Protein AF-A0A439PNG5-F1 (afdb_monomer_lite)

pLDDT: mean 87.15, std 10.84, range [48.34, 97.81]

Radius of gyration: 18.36 Å; chains: 1; bounding box: 40×31×57 Å

Secondary structure (DSSP, 8-state):
-PPPPP---EEBPTT---GGGSB-HHHHHHHHHT-SEEEEESSSSSSEEEEEE----B--HHHHHHHTT-SS-----B---EEEEEEEETTEEEEEEEGGGGGGB-GGGBPTT----------

Sequence (123 aa):
MPKTKTFALYLVKNDVKSFDDLFTETANDRLKRGDAIVKDSTDLGKTARAFIFDNIPQSPKWLADLNDVFTGLPNIKNKSSSAIVAFEHGSRIFLIPFAHGWQYIDNTKIEMDFGLRVVIAER

Foldseek 3Di:
DPDDDDWDKFWFDLPDDDPLPFWDPVLNVCVVVVQWDWDKDCPPANIKIKTKRFDDFDQDPVVVVVVVPDPDDDRDTDGDIKMKMWHDHDSIIMIIIDDPRVNTTDCVRTDPPDDDPDDPPDD

Structure (mmCIF, N/CA/C/O backbone):
data_AF-A0A439PNG5-F1
#
_entry.id   AF-A0A439PNG5-F1
#
loop_
_atom_site.group_PDB
_atom_site.id
_atom_site.type_symbol
_atom_site.label_atom_id
_atom_site.label_alt_id
_atom_site.label_comp_id
_atom_site.label_asym_id
_atom_site.label_entity_id
_atom_site.label_seq_id
_atom_site.pdbx_PDB_ins_code
_atom_site.Cartn_x
_atom_site.Cartn_y
_atom_site.Cartn_z
_atom_site.occupancy
_atom_site.B_iso_or_equiv
_atom_site.auth_seq_id
_atom_site.auth_comp_id
_atom_site.auth_asym_id
_atom_site.auth_atom_id
_atom_site.pdbx_PDB_model_num
ATOM 1 N N . MET A 1 1 ? 19.242 -18.507 11.358 1.00 48.34 1 MET A N 1
ATOM 2 C CA . MET A 1 1 ? 18.478 -17.478 12.098 1.00 48.34 1 MET A CA 1
ATOM 3 C C . MET A 1 1 ? 17.306 -17.036 11.235 1.00 48.34 1 MET A C 1
ATOM 5 O O . MET A 1 1 ? 17.536 -16.801 10.050 1.00 48.34 1 MET A O 1
ATOM 9 N N . PRO A 1 2 ? 16.071 -16.964 11.761 1.00 57.12 2 PRO A N 1
ATOM 10 C CA . PRO A 1 2 ? 14.970 -16.355 11.023 1.00 57.12 2 PRO A CA 1
ATOM 11 C C . PRO A 1 2 ? 15.353 -14.907 10.700 1.00 57.12 2 PRO A C 1
ATOM 13 O O . PRO A 1 2 ? 15.812 -14.183 11.580 1.00 57.12 2 PRO A O 1
ATOM 16 N N . LYS A 1 3 ? 15.221 -14.489 9.439 1.00 69.69 3 LYS A N 1
ATOM 17 C CA . LYS A 1 3 ? 15.423 -13.083 9.073 1.00 69.69 3 LYS A CA 1
ATOM 18 C C . LYS A 1 3 ? 14.330 -12.253 9.741 1.00 69.69 3 LYS A C 1
ATOM 20 O O . LYS A 1 3 ? 13.155 -12.431 9.418 1.00 69.69 3 LYS A O 1
ATOM 25 N N . THR A 1 4 ? 14.717 -11.347 10.634 1.00 78.44 4 THR A N 1
ATOM 26 C CA . THR A 1 4 ? 13.823 -10.315 11.164 1.00 78.44 4 THR A CA 1
ATOM 27 C C . THR A 1 4 ? 13.274 -9.503 9.993 1.00 78.44 4 THR A C 1
ATOM 29 O O . THR A 1 4 ? 14.041 -9.012 9.163 1.00 78.44 4 THR A O 1
ATOM 32 N N . LYS A 1 5 ? 11.947 -9.412 9.886 1.00 76.25 5 LYS A N 1
ATOM 33 C CA . LYS A 1 5 ? 11.275 -8.581 8.884 1.00 76.25 5 LYS A CA 1
ATOM 34 C C . LYS A 1 5 ? 10.826 -7.291 9.554 1.00 76.25 5 LYS A C 1
ATOM 36 O O . LYS A 1 5 ? 10.117 -7.342 10.555 1.00 76.25 5 LYS A O 1
ATOM 41 N N . THR A 1 6 ? 11.226 -6.163 8.985 1.00 81.50 6 THR A N 1
ATOM 42 C CA . THR A 1 6 ? 10.766 -4.839 9.408 1.00 81.50 6 THR A CA 1
ATOM 43 C C . THR A 1 6 ? 9.652 -4.391 8.475 1.00 81.50 6 THR A C 1
ATOM 45 O O . THR A 1 6 ? 9.792 -4.496 7.256 1.00 81.50 6 THR A O 1
ATOM 48 N N . PHE A 1 7 ? 8.562 -3.886 9.043 1.00 85.50 7 PHE A N 1
ATOM 49 C CA . PHE A 1 7 ? 7.435 -3.335 8.297 1.00 85.50 7 PHE A CA 1
ATOM 50 C C . PHE A 1 7 ? 7.229 -1.877 8.685 1.00 85.50 7 PHE A C 1
ATOM 52 O O . PHE A 1 7 ? 7.396 -1.514 9.849 1.00 85.50 7 PHE A O 1
ATOM 59 N N . ALA A 1 8 ? 6.848 -1.059 7.708 1.00 90.38 8 ALA A N 1
ATOM 60 C CA . ALA A 1 8 ? 6.296 0.258 7.971 1.00 90.38 8 ALA A CA 1
ATOM 61 C C . AL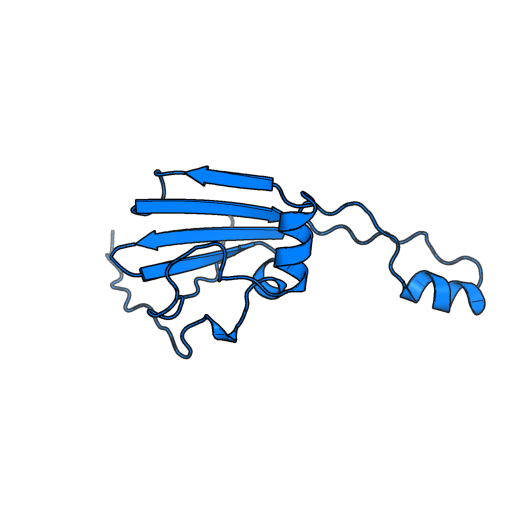A A 1 8 ? 4.783 0.120 8.168 1.00 90.38 8 ALA A C 1
ATOM 63 O O . ALA A 1 8 ? 4.130 -0.607 7.417 1.00 90.38 8 ALA A O 1
ATOM 64 N N . LEU A 1 9 ? 4.242 0.809 9.170 1.00 92.94 9 LEU A N 1
ATOM 65 C CA . LEU A 1 9 ? 2.809 0.887 9.417 1.00 92.94 9 LEU A CA 1
ATOM 66 C C . LEU A 1 9 ? 2.401 2.357 9.422 1.00 92.94 9 LEU A C 1
ATOM 68 O O . LEU A 1 9 ? 2.914 3.136 10.222 1.00 92.94 9 LEU A O 1
ATOM 72 N N . TYR A 1 10 ? 1.466 2.713 8.552 1.00 95.19 10 TYR A N 1
ATOM 73 C CA . TYR A 1 10 ? 0.906 4.056 8.474 1.00 95.19 10 TYR A CA 1
ATOM 74 C C . TYR A 1 10 ? -0.517 4.052 9.010 1.00 95.19 10 TYR A C 1
ATOM 76 O O . TYR A 1 10 ? -1.269 3.101 8.784 1.00 95.19 10 TYR A O 1
ATOM 84 N N . LEU A 1 11 ? -0.887 5.136 9.685 1.00 96.38 11 LEU A N 1
ATOM 85 C CA . LEU A 1 11 ? -2.256 5.408 10.093 1.00 96.38 11 LEU A CA 1
ATOM 86 C C . LEU A 1 11 ? -2.882 6.393 9.107 1.00 96.38 11 LEU A C 1
ATOM 88 O O . LEU A 1 11 ? -2.321 7.453 8.842 1.00 96.38 11 LEU A O 1
ATOM 92 N N . VAL A 1 12 ? -4.052 6.051 8.584 1.00 97.38 12 VAL A N 1
ATOM 93 C CA . VAL A 1 12 ? -4.821 6.927 7.697 1.00 97.38 12 VAL A CA 1
ATOM 94 C C . VAL A 1 12 ? -5.646 7.907 8.536 1.00 97.38 12 VAL A C 1
ATOM 96 O O . VAL A 1 12 ? -6.136 7.559 9.622 1.00 97.38 12 VAL A O 1
ATOM 99 N N . LYS A 1 13 ? -5.801 9.137 8.038 1.00 96.25 13 LYS A N 1
ATOM 100 C CA . LYS A 1 13 ? -6.644 10.173 8.635 1.00 96.25 13 LYS A CA 1
ATOM 101 C C . LYS A 1 13 ? -8.082 9.701 8.786 1.00 96.25 13 LYS A C 1
ATOM 103 O O . LYS A 1 13 ? -8.606 8.932 7.985 1.00 96.25 13 LYS A O 1
ATOM 108 N N . ASN A 1 14 ? -8.723 10.159 9.855 1.00 94.75 14 ASN A N 1
ATOM 109 C CA . ASN A 1 14 ? -10.042 9.669 10.252 1.00 94.75 14 ASN A CA 1
ATOM 110 C C . ASN A 1 14 ? -11.183 10.076 9.294 1.00 94.75 14 ASN A C 1
ATOM 112 O O . ASN A 1 14 ? -12.276 9.514 9.363 1.00 94.75 14 ASN A O 1
ATOM 116 N N . ASP A 1 15 ? -10.969 11.072 8.438 1.00 94.50 15 ASP A N 1
ATOM 117 C CA . ASP A 1 15 ? -11.922 11.533 7.424 1.00 94.50 15 ASP A CA 1
ATOM 118 C C . ASP A 1 15 ? -11.974 10.622 6.189 1.00 94.50 15 ASP A C 1
ATOM 120 O O . ASP A 1 15 ? -12.989 10.600 5.496 1.00 94.50 15 ASP A O 1
ATOM 124 N N . VAL A 1 16 ? -10.945 9.805 5.956 1.00 95.19 16 VAL A N 1
ATOM 125 C CA . VAL A 1 16 ? -10.921 8.812 4.878 1.00 95.19 16 VAL A CA 1
ATOM 126 C C . VAL A 1 16 ? -11.740 7.584 5.271 1.00 95.19 16 VAL A C 1
ATOM 128 O O . VAL A 1 16 ? -11.510 6.980 6.321 1.00 95.19 16 VAL A O 1
ATOM 131 N N . LYS A 1 17 ? -12.714 7.211 4.431 1.00 91.56 17 LYS A N 1
ATOM 132 C CA . LYS A 1 17 ? -13.681 6.132 4.718 1.00 91.56 17 LYS A CA 1
ATOM 133 C C . LYS A 1 17 ? -13.571 4.916 3.804 1.00 91.56 17 LYS A C 1
ATOM 135 O O . LYS A 1 17 ? -14.147 3.886 4.133 1.00 91.56 17 LYS A O 1
ATOM 140 N N . SER A 1 18 ? -12.864 5.032 2.684 1.00 92.88 18 SER A N 1
ATOM 141 C CA . SER A 1 18 ? -12.707 3.959 1.704 1.00 92.88 18 SER A CA 1
ATOM 142 C C . SER A 1 18 ? -11.236 3.668 1.441 1.00 92.88 18 SER A C 1
ATOM 144 O O . SER A 1 18 ? -10.402 4.574 1.458 1.00 92.88 18 SER A O 1
ATOM 146 N N . PHE A 1 19 ? -10.920 2.405 1.141 1.00 94.25 19 PHE A N 1
ATOM 147 C CA . PHE A 1 19 ? -9.587 2.022 0.673 1.00 94.25 19 PHE A CA 1
ATOM 148 C C . PHE A 1 19 ? -9.244 2.619 -0.696 1.00 94.25 19 PHE A C 1
ATOM 150 O O . PHE A 1 19 ? -8.069 2.742 -1.030 1.00 94.25 19 PHE A O 1
ATOM 157 N N . ASP A 1 20 ? -10.249 3.007 -1.475 1.00 90.44 20 ASP A N 1
ATOM 158 C CA . ASP A 1 20 ? -10.049 3.545 -2.822 1.00 90.44 20 ASP A CA 1
ATOM 159 C C . ASP A 1 20 ? -9.574 5.014 -2.798 1.00 90.44 20 ASP A C 1
ATOM 161 O O . ASP A 1 20 ? -9.006 5.499 -3.772 1.00 90.44 20 ASP A O 1
ATOM 165 N N . ASP A 1 21 ? -9.710 5.701 -1.657 1.00 92.88 21 ASP A N 1
ATOM 166 C CA . ASP A 1 21 ? -9.315 7.107 -1.467 1.00 92.88 21 ASP A CA 1
ATOM 167 C C . ASP A 1 21 ? -7.887 7.269 -0.905 1.00 92.88 21 ASP A C 1
ATOM 169 O O . ASP A 1 21 ? -7.503 8.350 -0.451 1.00 92.88 21 ASP A O 1
ATOM 173 N N . LEU A 1 22 ? -7.103 6.187 -0.883 1.00 94.62 22 LEU A N 1
ATOM 174 C CA . LEU A 1 22 ? -5.790 6.127 -0.226 1.00 94.62 22 LEU A CA 1
ATOM 175 C C . LEU A 1 22 ? -4.613 6.475 -1.139 1.00 94.62 22 LEU A C 1
ATOM 177 O O . LEU A 1 22 ? -3.494 6.669 -0.657 1.00 94.62 22 LEU A O 1
ATOM 181 N N . PHE A 1 23 ? -4.836 6.486 -2.450 1.00 95.56 23 PHE A N 1
ATOM 182 C CA . PHE A 1 23 ? -3.761 6.424 -3.431 1.00 95.56 23 PHE A CA 1
ATOM 183 C C . PHE A 1 23 ? -3.583 7.716 -4.219 1.00 95.56 23 PHE A C 1
ATOM 185 O O . PHE A 1 23 ? -4.521 8.482 -4.434 1.00 95.56 23 PHE A O 1
ATOM 192 N N . THR A 1 24 ? -2.359 7.921 -4.702 1.00 95.38 24 THR A N 1
ATOM 193 C CA . THR A 1 24 ? -2.037 8.987 -5.653 1.00 95.38 24 THR A CA 1
ATOM 194 C C . THR A 1 24 ? -2.790 8.799 -6.971 1.00 95.38 24 THR A C 1
ATOM 196 O O . THR A 1 24 ? -3.206 7.693 -7.320 1.00 95.38 24 THR A O 1
ATOM 199 N N . GLU A 1 25 ? -2.921 9.872 -7.752 1.00 93.88 25 GLU A N 1
ATOM 200 C CA . GLU A 1 25 ? -3.563 9.830 -9.074 1.00 93.88 25 GLU A CA 1
ATOM 201 C C . GLU A 1 25 ? -2.946 8.751 -9.980 1.00 93.88 25 GLU A C 1
ATOM 203 O O . GLU A 1 25 ? -3.658 7.898 -10.504 1.00 93.88 25 GLU A O 1
ATOM 208 N N . THR A 1 26 ? -1.612 8.680 -10.039 1.00 90.12 26 THR A N 1
ATOM 209 C CA . THR A 1 26 ? -0.876 7.654 -10.795 1.00 90.12 26 THR A CA 1
ATOM 210 C C . THR A 1 26 ? -1.263 6.226 -10.401 1.00 90.12 26 THR A C 1
ATOM 212 O O . THR A 1 26 ? -1.375 5.345 -11.254 1.00 90.12 26 THR A O 1
ATOM 215 N N . ALA A 1 27 ? -1.433 5.963 -9.107 1.00 91.75 27 ALA A N 1
ATOM 216 C CA . ALA A 1 27 ? -1.809 4.646 -8.613 1.00 91.75 27 ALA A CA 1
ATOM 217 C C . ALA A 1 27 ? -3.279 4.328 -8.914 1.00 91.75 27 ALA A C 1
ATOM 219 O O . ALA A 1 27 ? -3.582 3.218 -9.355 1.00 91.75 27 ALA A O 1
ATOM 220 N N . ASN A 1 28 ? -4.167 5.312 -8.770 1.00 93.88 28 ASN A N 1
ATOM 221 C CA . ASN A 1 28 ? -5.569 5.192 -9.160 1.00 93.88 28 ASN A CA 1
ATOM 222 C C . ASN A 1 28 ? -5.725 4.908 -10.657 1.00 93.88 28 ASN A C 1
ATOM 224 O O . ASN A 1 28 ? -6.524 4.055 -11.037 1.00 93.88 28 ASN A O 1
ATOM 228 N N . ASP A 1 29 ? -4.928 5.544 -11.511 1.00 91.69 29 ASP A N 1
ATOM 229 C CA . ASP A 1 29 ? -4.924 5.267 -12.947 1.00 91.69 29 ASP A CA 1
ATOM 230 C C . ASP A 1 29 ? -4.493 3.833 -13.248 1.00 91.69 29 ASP A C 1
ATOM 232 O O . ASP A 1 29 ? -5.115 3.155 -14.065 1.00 91.69 29 ASP A O 1
ATOM 236 N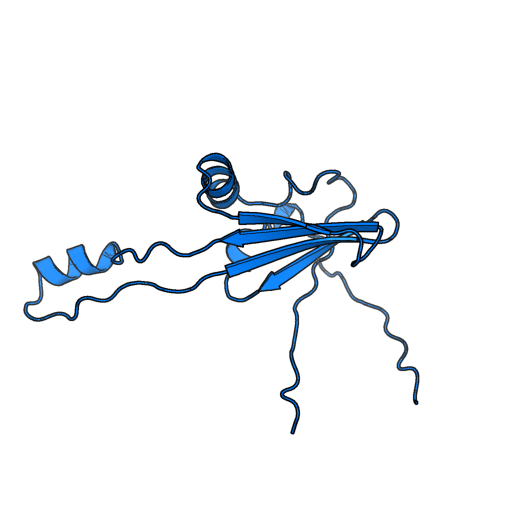 N . ARG A 1 30 ? -3.462 3.332 -12.558 1.00 89.62 30 ARG A N 1
ATOM 237 C CA . ARG A 1 30 ? -3.039 1.930 -12.679 1.00 89.62 30 ARG A CA 1
ATOM 238 C C . ARG A 1 30 ? -4.140 0.964 -12.243 1.00 89.62 30 ARG A C 1
ATOM 240 O O . ARG A 1 30 ? -4.374 -0.026 -12.932 1.00 89.62 30 ARG A O 1
ATOM 247 N N . LEU A 1 31 ? -4.825 1.252 -11.137 1.00 90.94 31 LEU A N 1
ATOM 248 C CA . LEU A 1 31 ? -5.946 0.442 -10.653 1.00 90.94 31 LEU A CA 1
ATOM 249 C C . LEU A 1 31 ? -7.096 0.417 -11.668 1.00 90.94 31 LEU A C 1
ATOM 251 O O . LEU A 1 31 ? -7.584 -0.657 -12.010 1.00 90.94 31 LEU A O 1
ATOM 255 N N . LYS A 1 32 ? -7.469 1.577 -12.221 1.00 90.94 32 LYS A N 1
ATOM 256 C CA . LYS A 1 32 ? -8.523 1.702 -13.242 1.00 90.94 32 LYS A CA 1
ATOM 257 C C . LYS A 1 32 ? -8.187 0.974 -14.542 1.00 90.94 32 LYS A C 1
ATOM 259 O O . LYS A 1 32 ? -9.079 0.408 -15.164 1.00 90.94 32 LYS A O 1
ATOM 264 N N . ARG A 1 33 ? -6.914 0.970 -14.953 1.00 88.19 33 ARG A N 1
ATOM 265 C CA . ARG A 1 33 ? -6.448 0.234 -16.142 1.00 88.19 33 ARG A CA 1
ATOM 266 C C . ARG A 1 33 ? -6.362 -1.280 -15.937 1.00 88.19 33 ARG A C 1
ATOM 268 O O . ARG A 1 33 ? -6.180 -2.000 -16.912 1.00 88.19 33 ARG A O 1
ATOM 275 N N . GLY A 1 34 ? -6.495 -1.767 -14.701 1.00 86.88 34 GLY A N 1
ATOM 276 C CA . GLY A 1 34 ? -6.288 -3.179 -14.378 1.00 86.88 34 GLY A CA 1
ATOM 277 C C . GLY A 1 34 ? -4.810 -3.581 -14.317 1.00 86.88 34 GLY A C 1
ATOM 278 O O . GLY A 1 34 ? -4.501 -4.769 -14.335 1.00 86.88 34 GLY A O 1
ATOM 279 N N . ASP A 1 35 ? -3.892 -2.614 -14.188 1.00 87.19 35 ASP A N 1
ATOM 280 C CA . ASP A 1 35 ? -2.440 -2.838 -14.059 1.00 87.19 35 ASP A CA 1
ATOM 281 C C . ASP A 1 35 ? -2.031 -3.281 -12.636 1.00 87.19 35 ASP A C 1
ATOM 283 O O . ASP A 1 35 ? -0.846 -3.269 -12.278 1.00 87.19 35 ASP A O 1
ATOM 287 N N . ALA A 1 36 ? -3.013 -3.584 -11.787 1.00 90.38 36 ALA A N 1
ATOM 288 C CA . ALA A 1 36 ? -2.832 -3.994 -10.408 1.00 90.38 36 ALA A CA 1
ATOM 289 C C . ALA A 1 36 ? -3.855 -5.069 -10.031 1.00 90.38 36 ALA A C 1
ATOM 291 O O . ALA A 1 36 ? -5.022 -5.023 -10.419 1.00 90.38 36 ALA A O 1
ATOM 292 N N . ILE A 1 37 ? -3.405 -6.039 -9.244 1.00 93.06 37 ILE A N 1
ATOM 293 C CA . ILE A 1 37 ? -4.233 -7.116 -8.710 1.00 93.06 37 ILE A CA 1
ATOM 294 C C . ILE A 1 37 ? -4.770 -6.668 -7.354 1.00 93.06 37 ILE A C 1
ATOM 296 O O . ILE A 1 37 ? -3.999 -6.281 -6.475 1.00 93.06 37 ILE A O 1
ATOM 300 N N . VAL A 1 38 ? -6.084 -6.772 -7.170 1.00 94.94 38 VAL A N 1
ATOM 301 C CA . VAL A 1 38 ? -6.759 -6.460 -5.906 1.00 94.94 38 VAL A CA 1
ATOM 302 C C . VAL A 1 38 ? -7.268 -7.751 -5.269 1.00 94.94 38 VAL A C 1
ATOM 304 O O . VAL A 1 38 ? -7.876 -8.586 -5.945 1.00 94.94 38 VAL A O 1
ATOM 307 N N . LYS A 1 39 ? -6.986 -7.947 -3.978 1.00 96.69 39 LYS A N 1
ATOM 308 C CA . LYS A 1 39 ? -7.439 -9.108 -3.200 1.00 96.69 39 LYS A CA 1
ATOM 309 C C . LYS A 1 39 ? -7.949 -8.679 -1.835 1.00 96.69 39 LYS A C 1
ATOM 311 O O . LYS A 1 39 ? -7.201 -8.078 -1.073 1.00 96.69 39 LYS A O 1
ATOM 316 N N . ASP A 1 40 ? -9.186 -9.037 -1.525 1.00 96.56 40 ASP A N 1
ATOM 317 C CA . ASP A 1 40 ? -9.781 -8.812 -0.210 1.00 96.56 40 ASP A CA 1
ATOM 318 C C . ASP A 1 40 ? -9.516 -9.995 0.737 1.00 96.56 40 ASP A C 1
ATOM 320 O O . ASP A 1 40 ? -9.337 -11.136 0.303 1.00 96.56 40 ASP A O 1
ATOM 324 N N . SER A 1 41 ? -9.490 -9.725 2.039 1.00 96.00 41 SER A N 1
ATOM 325 C CA . SER A 1 41 ? -9.401 -10.721 3.110 1.00 96.00 41 SER A CA 1
ATOM 326 C C . SER A 1 41 ? -10.098 -10.208 4.371 1.00 96.00 41 SER A C 1
ATOM 328 O O . SER A 1 41 ? -10.179 -9.004 4.611 1.00 96.00 41 SER A O 1
ATOM 330 N N . THR A 1 42 ? -10.586 -11.130 5.195 1.00 94.75 42 THR A N 1
ATOM 331 C CA . THR A 1 42 ? -11.122 -10.862 6.539 1.00 94.75 42 THR A CA 1
ATOM 332 C C . THR A 1 42 ? -10.221 -11.411 7.647 1.00 94.75 42 THR A C 1
ATOM 334 O O . THR A 1 42 ? -10.573 -11.321 8.816 1.00 94.75 42 THR A O 1
ATOM 337 N N . ASP A 1 43 ? -9.059 -11.974 7.300 1.00 93.50 43 ASP A N 1
ATOM 338 C CA . ASP A 1 43 ? -8.136 -12.600 8.262 1.00 93.50 43 ASP A CA 1
ATOM 339 C C . ASP A 1 43 ? -7.214 -11.578 8.950 1.00 93.50 43 ASP A C 1
ATOM 341 O O . ASP A 1 43 ? -6.477 -11.908 9.879 1.00 93.50 43 ASP A O 1
ATOM 345 N N . LEU A 1 44 ? -7.241 -10.324 8.489 1.00 90.44 44 LEU A N 1
ATOM 346 C CA . LEU A 1 44 ? -6.487 -9.208 9.045 1.00 90.44 44 LEU A CA 1
ATOM 347 C C . LEU A 1 44 ? -7.435 -8.048 9.353 1.00 90.44 44 LEU A C 1
ATOM 349 O O . LEU A 1 44 ? -8.030 -7.463 8.450 1.00 90.44 44 LEU A O 1
ATOM 353 N N . GLY A 1 45 ? -7.532 -7.684 10.633 1.00 90.12 45 GLY A N 1
ATOM 354 C CA . GLY A 1 45 ? -8.446 -6.632 11.068 1.00 90.12 45 GLY A CA 1
ATOM 355 C C . GLY A 1 45 ? -9.913 -7.038 10.894 1.00 90.12 45 GLY A C 1
ATOM 356 O O . GLY A 1 45 ? -10.264 -8.200 11.066 1.00 90.12 45 GLY A O 1
ATOM 357 N N . LYS A 1 46 ? -10.776 -6.066 10.597 1.00 92.50 46 LYS A N 1
ATOM 358 C CA . LYS A 1 46 ? -12.185 -6.306 10.247 1.00 92.50 46 LYS A CA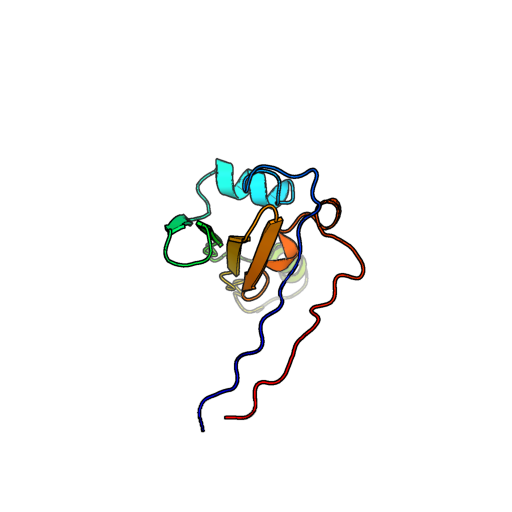 1
ATOM 359 C C . LYS A 1 46 ? -12.337 -6.631 8.760 1.00 92.50 46 LYS A C 1
ATOM 361 O O . LYS A 1 46 ? -13.069 -7.543 8.387 1.00 92.50 46 LYS A O 1
ATOM 366 N N . THR A 1 47 ? -11.648 -5.863 7.929 1.00 95.50 47 THR A N 1
ATOM 367 C CA . THR A 1 47 ? -11.562 -6.010 6.477 1.00 95.50 47 THR A CA 1
ATOM 368 C C . THR A 1 47 ? -10.157 -5.611 6.054 1.00 95.50 47 THR A C 1
ATOM 370 O O . THR A 1 47 ? -9.566 -4.689 6.620 1.00 95.50 47 THR A O 1
ATOM 373 N N . ALA A 1 48 ? -9.618 -6.295 5.054 1.00 97.19 48 ALA A N 1
ATOM 374 C CA . ALA A 1 48 ? -8.322 -5.996 4.476 1.00 97.19 48 ALA A CA 1
ATOM 375 C C . ALA A 1 48 ? -8.367 -6.115 2.957 1.00 97.19 48 ALA A C 1
ATOM 377 O O . ALA A 1 48 ? -9.090 -6.943 2.404 1.00 97.19 48 ALA A O 1
ATOM 378 N N . ARG A 1 49 ? -7.547 -5.310 2.287 1.00 97.81 49 ARG A N 1
ATOM 379 C CA . ARG A 1 49 ? -7.358 -5.328 0.842 1.00 97.81 49 ARG A CA 1
ATOM 380 C C . ARG A 1 49 ? -5.882 -5.193 0.507 1.00 97.81 49 ARG A C 1
ATOM 382 O O . ARG A 1 49 ? -5.213 -4.256 0.936 1.00 97.81 49 ARG A O 1
ATOM 389 N N . ALA A 1 50 ? -5.380 -6.132 -0.280 1.00 96.94 50 ALA A N 1
ATOM 390 C CA . ALA A 1 50 ? -4.064 -6.069 -0.886 1.00 96.94 50 ALA A CA 1
ATOM 391 C C . ALA A 1 50 ? -4.176 -5.507 -2.305 1.00 96.94 50 ALA A C 1
ATOM 393 O O . ALA A 1 50 ? -4.949 -6.008 -3.122 1.00 96.94 50 ALA A O 1
ATOM 394 N N . PHE A 1 51 ? -3.360 -4.500 -2.591 1.00 95.94 51 PHE A N 1
ATOM 395 C CA . PHE A 1 51 ? -3.173 -3.896 -3.902 1.00 95.94 51 PHE A CA 1
ATOM 396 C C . PHE A 1 51 ? -1.774 -4.259 -4.380 1.00 95.94 51 PHE A C 1
ATOM 398 O O . PHE A 1 51 ? -0.785 -3.811 -3.800 1.00 95.94 51 PHE A O 1
ATOM 405 N N . ILE A 1 52 ? -1.679 -5.112 -5.394 1.00 94.38 52 ILE A N 1
ATOM 406 C CA . ILE A 1 52 ? -0.416 -5.648 -5.900 1.00 94.38 52 ILE A CA 1
ATOM 407 C C . ILE A 1 52 ? -0.175 -5.053 -7.279 1.00 94.38 52 ILE A C 1
ATOM 409 O O . ILE A 1 52 ? -0.842 -5.393 -8.253 1.00 94.38 52 ILE A O 1
ATOM 413 N N . PHE A 1 53 ? 0.811 -4.174 -7.355 1.00 90.38 53 PHE A N 1
ATOM 414 C CA . PHE A 1 53 ? 1.271 -3.567 -8.590 1.00 90.38 53 PHE A CA 1
ATOM 415 C C . PHE A 1 53 ? 2.369 -4.458 -9.159 1.00 90.38 53 PHE A C 1
ATOM 417 O O . PHE A 1 53 ? 3.550 -4.316 -8.816 1.00 90.38 53 PHE A O 1
ATOM 424 N N . ASP A 1 54 ? 1.966 -5.407 -10.003 1.00 81.12 54 ASP A N 1
ATOM 425 C CA . ASP A 1 54 ? 2.926 -6.190 -10.770 1.00 81.12 54 ASP A CA 1
ATOM 426 C C . ASP A 1 54 ? 3.613 -5.272 -11.791 1.00 81.12 54 ASP A C 1
ATOM 428 O O . ASP A 1 54 ? 3.003 -4.351 -12.348 1.00 81.12 54 ASP A O 1
ATOM 432 N N . ASN A 1 55 ? 4.917 -5.453 -11.981 1.00 72.94 55 ASN A N 1
ATOM 433 C CA . ASN A 1 55 ? 5.677 -4.608 -12.893 1.00 72.94 55 ASN A CA 1
ATOM 434 C C . ASN A 1 55 ? 5.756 -5.298 -14.248 1.00 72.94 55 ASN A C 1
ATOM 436 O O . ASN A 1 55 ? 6.489 -6.274 -14.417 1.00 72.94 55 ASN A O 1
ATOM 440 N N . ILE A 1 56 ? 5.069 -4.730 -15.237 1.00 63.47 56 ILE A N 1
ATOM 441 C CA . ILE A 1 56 ? 5.351 -5.026 -16.640 1.00 63.47 56 ILE A CA 1
ATOM 442 C C . ILE A 1 56 ? 6.780 -4.521 -16.906 1.00 63.47 56 ILE A C 1
ATOM 444 O O . ILE A 1 56 ? 7.048 -3.342 -16.663 1.00 63.47 56 ILE A O 1
ATOM 448 N N . PRO A 1 57 ? 7.726 -5.368 -17.352 1.00 66.44 57 PRO A N 1
ATOM 449 C CA . PRO A 1 57 ? 9.099 -4.942 -17.593 1.00 66.44 57 PRO A CA 1
ATOM 450 C C . PRO A 1 57 ? 9.145 -3.843 -18.659 1.00 66.44 57 PRO A C 1
ATOM 452 O O . PRO A 1 57 ? 8.978 -4.122 -19.846 1.00 66.44 57 PRO A O 1
ATOM 455 N N . GLN A 1 58 ? 9.390 -2.603 -18.240 1.00 64.00 58 GLN A N 1
ATOM 456 C CA . GLN A 1 58 ? 9.533 -1.462 -19.141 1.00 64.00 58 GLN A CA 1
ATOM 457 C C . GLN A 1 58 ? 10.975 -0.964 -19.152 1.00 64.00 58 GLN A C 1
ATOM 459 O O . GLN A 1 58 ? 11.653 -0.927 -18.116 1.00 64.00 58 GLN A O 1
ATOM 464 N N . SER A 1 59 ? 11.441 -0.593 -20.344 1.00 72.00 59 SER A N 1
ATOM 465 C CA . SER A 1 59 ? 12.705 0.117 -20.491 1.00 72.00 59 SER A CA 1
ATOM 466 C C . SER A 1 59 ? 12.556 1.512 -19.876 1.00 72.00 59 SER A C 1
ATOM 468 O O . SER A 1 59 ? 11.544 2.180 -20.112 1.00 72.00 59 SER A O 1
ATOM 470 N N . PRO A 1 60 ? 13.521 1.964 -19.063 1.00 77.44 60 PRO A N 1
ATOM 471 C CA . PRO A 1 60 ? 13.477 3.307 -18.516 1.00 77.44 60 PRO A CA 1
ATOM 472 C C . PRO A 1 60 ? 13.535 4.347 -19.639 1.00 77.44 60 PRO A C 1
ATOM 474 O O . PRO A 1 60 ? 14.316 4.195 -20.573 1.00 77.44 60 PRO A O 1
ATOM 477 N N . LYS A 1 61 ? 12.752 5.429 -19.525 1.00 78.00 61 LYS A N 1
ATOM 478 C CA . LYS A 1 61 ? 12.718 6.501 -20.540 1.00 78.00 61 LYS A CA 1
ATOM 479 C C . LYS A 1 61 ? 14.104 7.103 -20.800 1.00 78.00 61 LYS A C 1
ATOM 481 O O . LYS A 1 61 ? 14.480 7.257 -21.952 1.00 78.00 61 LYS A O 1
ATOM 486 N N . TRP A 1 62 ? 14.891 7.303 -19.740 1.00 84.38 62 TRP A N 1
ATOM 487 C CA . TRP A 1 62 ? 16.260 7.821 -19.831 1.00 84.38 62 TRP A CA 1
ATOM 488 C C . TRP A 1 62 ? 17.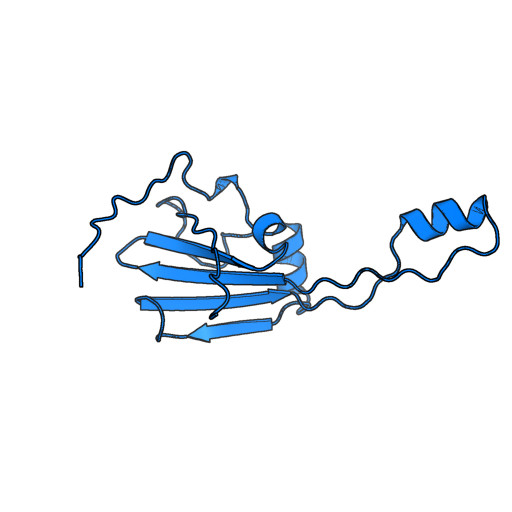212 6.928 -20.635 1.00 84.38 62 TRP A C 1
ATOM 490 O O . TRP A 1 62 ? 18.249 7.396 -21.091 1.00 84.38 62 TRP A O 1
ATOM 500 N N . LEU A 1 63 ? 16.903 5.636 -20.810 1.00 84.38 63 LEU A N 1
ATOM 501 C CA . LEU A 1 63 ? 17.753 4.745 -21.600 1.00 84.38 63 LEU A CA 1
ATOM 502 C C . LEU A 1 63 ? 17.711 5.128 -23.083 1.00 84.38 63 LEU A C 1
ATOM 504 O O . LEU A 1 63 ? 18.710 4.954 -23.770 1.00 84.38 63 LEU A O 1
ATOM 508 N N . ALA A 1 64 ? 16.584 5.667 -23.565 1.00 83.50 64 ALA A N 1
ATOM 509 C CA . ALA A 1 64 ? 16.500 6.236 -24.908 1.00 83.50 64 ALA A CA 1
ATOM 510 C C . ALA A 1 64 ? 17.428 7.454 -25.028 1.00 83.50 64 ALA A C 1
ATOM 512 O O . ALA A 1 64 ? 18.301 7.454 -25.888 1.00 83.50 64 ALA A O 1
ATOM 513 N N . ASP A 1 65 ? 17.332 8.393 -24.080 1.00 88.00 65 ASP A N 1
ATOM 514 C CA . ASP A 1 65 ? 18.164 9.605 -24.053 1.00 88.00 65 ASP A CA 1
ATOM 515 C C . ASP A 1 65 ? 19.674 9.287 -24.031 1.00 88.00 65 ASP A C 1
ATOM 517 O O . ASP A 1 65 ? 20.479 9.989 -24.638 1.00 88.00 65 ASP A O 1
ATOM 521 N N . LEU A 1 66 ? 20.084 8.212 -23.344 1.00 88.50 66 LEU A N 1
ATOM 522 C CA . LEU A 1 66 ? 21.487 7.788 -23.309 1.00 88.50 66 LEU A CA 1
ATOM 523 C C . LEU A 1 66 ? 21.934 7.058 -24.582 1.00 88.50 66 LEU A C 1
ATOM 525 O O . LEU A 1 66 ? 23.093 7.203 -24.974 1.00 88.50 66 LEU A O 1
ATOM 529 N N . ASN A 1 67 ? 21.052 6.286 -25.225 1.00 87.56 67 ASN A N 1
ATOM 530 C CA . ASN A 1 67 ? 21.367 5.594 -26.480 1.00 87.56 67 ASN A CA 1
ATOM 531 C C . ASN A 1 67 ? 21.614 6.569 -27.642 1.00 87.56 67 ASN A C 1
ATOM 533 O O . ASN A 1 67 ? 22.331 6.214 -28.575 1.00 87.56 67 ASN A O 1
ATOM 537 N N . ASP A 1 68 ? 21.076 7.789 -27.572 1.00 87.75 68 ASP A N 1
ATOM 538 C CA . ASP A 1 68 ? 21.334 8.836 -28.567 1.00 87.75 68 ASP A CA 1
ATOM 539 C C . ASP A 1 68 ? 22.785 9.353 -28.521 1.00 87.75 68 ASP A C 1
ATOM 541 O O . ASP A 1 68 ? 23.296 9.873 -29.514 1.00 87.75 68 ASP A O 1
ATOM 545 N N . VAL A 1 69 ? 23.468 9.203 -27.380 1.00 93.44 69 VAL A N 1
ATOM 546 C CA . VAL A 1 69 ? 24.817 9.749 -27.144 1.00 93.44 69 VAL A CA 1
ATOM 547 C C . VAL A 1 69 ? 25.881 8.653 -27.049 1.00 93.44 69 VAL A C 1
ATOM 549 O O . VAL A 1 69 ? 27.019 8.852 -27.478 1.00 93.44 69 VAL A O 1
ATOM 552 N N . PHE A 1 70 ? 25.537 7.488 -26.501 1.00 89.19 70 PHE A N 1
ATOM 553 C CA . PHE A 1 70 ? 26.475 6.403 -26.222 1.00 89.19 70 PHE A CA 1
ATOM 554 C C . PHE A 1 70 ? 26.051 5.111 -26.923 1.00 89.19 70 PHE A C 1
ATOM 556 O O . PHE A 1 70 ? 24.891 4.709 -26.881 1.00 89.19 70 PHE A O 1
ATOM 563 N N . THR A 1 71 ? 27.013 4.410 -27.525 1.00 89.25 71 THR A N 1
ATOM 564 C CA . THR A 1 71 ? 26.780 3.100 -28.149 1.00 89.25 71 THR A CA 1
ATOM 565 C C . THR A 1 71 ? 27.122 1.960 -27.186 1.00 89.25 71 THR A C 1
ATOM 567 O O . THR A 1 71 ? 27.983 2.096 -26.318 1.00 89.25 71 THR A O 1
ATOM 570 N N . GLY A 1 72 ? 26.444 0.815 -27.329 1.00 83.81 72 GLY A N 1
ATOM 571 C CA . GLY A 1 72 ? 26.743 -0.397 -26.552 1.00 83.81 72 GLY A CA 1
ATOM 572 C C . GLY A 1 72 ? 26.160 -0.436 -25.134 1.00 83.81 72 GLY A C 1
ATOM 573 O O . GLY A 1 72 ? 26.627 -1.223 -24.309 1.00 83.81 72 GLY A O 1
ATOM 574 N N . LEU A 1 73 ? 25.150 0.385 -24.829 1.00 85.06 73 LEU A N 1
ATOM 575 C CA . LEU A 1 73 ? 24.494 0.357 -23.522 1.00 85.06 73 LEU A CA 1
ATOM 576 C C . LEU A 1 73 ? 23.690 -0.941 -23.312 1.00 85.06 73 LEU A C 1
ATOM 578 O O . LEU A 1 73 ? 23.063 -1.454 -24.244 1.00 85.06 73 LEU A O 1
ATOM 582 N N . PRO A 1 74 ? 23.673 -1.488 -22.084 1.00 82.44 74 PRO A N 1
ATOM 583 C CA . PRO A 1 74 ? 22.911 -2.690 -21.774 1.00 82.44 74 PRO A CA 1
ATOM 584 C C . PRO A 1 74 ? 21.399 -2.437 -21.852 1.00 82.44 74 PRO A C 1
ATOM 586 O O . PRO A 1 74 ? 20.902 -1.376 -21.472 1.00 82.44 74 PRO A O 1
ATOM 589 N N . ASN A 1 75 ? 20.641 -3.453 -22.277 1.00 77.69 75 ASN A N 1
ATOM 590 C CA . ASN A 1 75 ? 19.177 -3.413 -22.276 1.00 77.69 75 ASN A CA 1
ATOM 591 C C . ASN A 1 75 ? 18.637 -3.565 -20.842 1.00 77.69 75 ASN A C 1
ATOM 593 O O . ASN A 1 75 ? 18.309 -4.666 -20.392 1.00 77.69 75 ASN A O 1
ATOM 597 N N . ILE A 1 76 ? 18.599 -2.453 -20.109 1.00 77.12 76 ILE A N 1
ATOM 598 C CA . ILE A 1 76 ? 18.120 -2.399 -18.728 1.00 77.12 76 ILE A CA 1
ATOM 599 C C . ILE A 1 76 ? 16.589 -2.356 -18.728 1.00 77.12 76 ILE A C 1
ATOM 601 O O . ILE A 1 76 ? 15.973 -1.537 -19.408 1.00 77.12 76 ILE A O 1
ATOM 605 N N . LYS A 1 77 ? 15.967 -3.215 -17.913 1.00 69.19 77 LYS A N 1
ATOM 606 C CA . LYS A 1 77 ? 14.527 -3.177 -17.625 1.00 69.19 77 LYS A CA 1
ATOM 607 C C . LYS A 1 77 ? 14.308 -2.940 -16.141 1.00 69.19 77 LYS A C 1
ATOM 609 O O . LYS A 1 77 ? 14.915 -3.618 -15.312 1.00 69.19 77 LYS A O 1
ATOM 614 N N . ASN A 1 78 ? 13.398 -2.034 -15.802 1.00 65.31 78 ASN A N 1
ATOM 615 C CA . ASN A 1 78 ? 13.021 -1.826 -14.410 1.00 65.31 78 ASN A CA 1
ATOM 616 C C . ASN A 1 78 ? 12.066 -2.939 -13.962 1.00 65.31 78 ASN A C 1
ATOM 618 O O . ASN A 1 78 ? 10.970 -3.092 -14.503 1.00 65.31 78 ASN A O 1
ATOM 622 N N . LYS A 1 79 ? 12.474 -3.717 -12.955 1.00 60.66 79 LYS A N 1
ATOM 623 C CA . LYS A 1 79 ? 11.653 -4.773 -12.356 1.00 60.66 79 LYS A CA 1
ATOM 624 C C . LYS A 1 79 ? 11.620 -4.608 -10.840 1.00 60.66 79 LYS A C 1
ATOM 626 O O . LYS A 1 79 ? 12.499 -5.098 -10.141 1.00 60.66 79 LYS A O 1
ATOM 631 N N . SER A 1 80 ? 10.583 -3.957 -10.330 1.00 68.38 80 SER A N 1
ATOM 632 C CA . SER A 1 80 ? 10.222 -4.044 -8.918 1.00 68.38 80 SER A CA 1
ATOM 633 C C . SER A 1 80 ? 8.703 -4.094 -8.799 1.00 68.38 80 SER A C 1
ATOM 635 O O . SER A 1 80 ? 8.005 -3.109 -9.008 1.00 68.38 80 SER A O 1
ATOM 637 N N . SER A 1 81 ? 8.176 -5.279 -8.493 1.00 84.38 81 SER A N 1
ATOM 638 C CA . SER A 1 81 ? 6.792 -5.419 -8.045 1.00 84.38 81 SER A CA 1
ATOM 639 C C . SER A 1 81 ? 6.646 -4.743 -6.684 1.00 84.38 81 SER A C 1
ATOM 641 O O . SER A 1 81 ? 7.545 -4.839 -5.841 1.00 84.38 81 SER A O 1
ATOM 643 N N . SER A 1 82 ? 5.513 -4.100 -6.440 1.00 91.38 82 SER A N 1
ATOM 644 C CA . SER A 1 82 ? 5.205 -3.508 -5.138 1.00 91.38 82 SER A CA 1
ATOM 645 C C . SER A 1 82 ? 3.795 -3.866 -4.705 1.00 91.38 82 SER A C 1
ATOM 647 O O . SER A 1 82 ? 2.954 -4.228 -5.526 1.00 91.38 82 SER A O 1
ATOM 649 N N . ALA A 1 83 ? 3.546 -3.804 -3.403 1.00 94.00 83 ALA A N 1
ATOM 650 C CA . ALA A 1 83 ? 2.224 -4.065 -2.866 1.00 94.00 83 ALA A CA 1
ATOM 651 C C . ALA A 1 83 ? 1.917 -3.133 -1.701 1.00 94.00 83 ALA A C 1
ATOM 653 O O . ALA A 1 83 ? 2.825 -2.655 -1.022 1.00 94.00 83 ALA A O 1
ATOM 654 N N . ILE A 1 84 ? 0.635 -2.887 -1.470 1.00 96.31 84 ILE A N 1
ATOM 655 C CA . ILE A 1 84 ? 0.130 -2.142 -0.320 1.00 96.31 84 ILE A CA 1
ATOM 656 C C . ILE A 1 84 ? -1.005 -2.961 0.271 1.00 96.31 84 ILE A C 1
ATOM 658 O O . ILE A 1 84 ? -1.903 -3.389 -0.451 1.00 96.31 84 ILE A O 1
ATOM 662 N N . VAL A 1 85 ? -0.956 -3.192 1.577 1.00 97.06 85 VAL A N 1
ATOM 663 C CA . VAL A 1 85 ? -2.064 -3.795 2.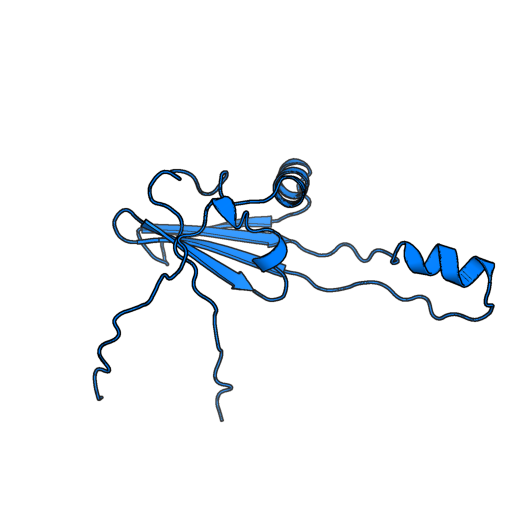319 1.00 97.06 85 VAL A CA 1
ATOM 664 C C . VAL A 1 85 ? -2.751 -2.694 3.107 1.00 97.06 85 VAL A C 1
ATOM 666 O O . VAL A 1 85 ? -2.115 -2.070 3.954 1.00 97.06 85 VAL A O 1
ATOM 669 N N . ALA A 1 86 ? -4.028 -2.467 2.820 1.00 97.44 86 ALA A N 1
ATOM 670 C CA . ALA A 1 86 ? -4.924 -1.642 3.615 1.00 97.44 86 ALA A CA 1
ATOM 671 C C . ALA A 1 86 ? -5.762 -2.547 4.518 1.00 97.44 86 ALA A C 1
ATOM 673 O O . ALA A 1 86 ? -6.226 -3.591 4.061 1.00 97.44 86 ALA A O 1
ATOM 674 N N . PHE A 1 87 ? -5.968 -2.176 5.778 1.00 97.38 87 PHE A N 1
ATOM 675 C CA . PHE A 1 87 ? -6.878 -2.912 6.654 1.00 97.38 87 PHE A CA 1
ATOM 676 C C . PHE A 1 87 ? -7.547 -2.013 7.689 1.00 97.38 87 PHE A C 1
ATOM 678 O O . PHE A 1 87 ? -6.978 -1.016 8.135 1.00 97.38 87 PHE A O 1
ATOM 685 N N . GLU A 1 88 ? -8.758 -2.387 8.086 1.00 96.19 88 GLU A N 1
ATOM 686 C CA . GLU A 1 88 ? -9.511 -1.738 9.153 1.00 96.19 88 GLU A CA 1
ATOM 687 C C . GLU A 1 88 ? -9.230 -2.400 10.500 1.00 96.19 88 GLU A C 1
ATOM 689 O O . GLU A 1 88 ? -9.357 -3.616 10.657 1.00 96.19 88 GLU A O 1
ATOM 694 N N . HIS A 1 89 ? -8.932 -1.595 11.514 1.00 93.00 89 HIS A N 1
ATOM 695 C CA . HIS A 1 89 ? -8.922 -2.035 12.903 1.00 93.00 89 HIS A CA 1
ATOM 696 C C . HIS A 1 89 ? -9.592 -0.979 13.788 1.00 93.00 89 HIS A C 1
ATOM 698 O O . HIS A 1 89 ? -9.196 0.189 13.809 1.00 93.00 89 HIS A O 1
ATOM 704 N N . GLY A 1 90 ? -10.643 -1.381 14.507 1.00 89.88 90 GLY A N 1
ATOM 705 C CA . GLY A 1 90 ? -11.545 -0.433 15.163 1.00 89.88 90 GLY A CA 1
ATOM 706 C C . GLY A 1 90 ? -12.258 0.447 14.130 1.00 89.88 90 GLY A C 1
ATOM 707 O O . GLY A 1 90 ? -12.873 -0.066 13.201 1.00 89.88 90 GLY A O 1
ATOM 708 N N . SER A 1 91 ? -12.167 1.769 14.290 1.00 90.44 91 SER A N 1
ATOM 709 C CA . SER A 1 91 ? -12.685 2.767 13.339 1.00 90.44 91 SER A CA 1
ATOM 710 C C . SER A 1 91 ? -11.594 3.391 12.460 1.00 90.44 91 SER A C 1
ATOM 712 O O . SER A 1 91 ? -11.809 4.449 11.870 1.00 90.44 91 SER A O 1
ATOM 714 N N . ARG A 1 92 ? -10.402 2.784 12.414 1.00 93.69 92 ARG A N 1
ATOM 715 C CA . ARG A 1 92 ? -9.221 3.334 11.743 1.00 93.69 92 ARG A CA 1
ATOM 716 C C . ARG A 1 92 ? -8.757 2.426 10.614 1.00 93.69 92 ARG A C 1
ATOM 718 O O . ARG A 1 92 ? -8.836 1.204 10.722 1.00 93.69 92 ARG A O 1
ATOM 725 N N . ILE A 1 93 ? -8.226 3.048 9.565 1.00 97.00 93 ILE A N 1
ATOM 726 C CA . ILE A 1 93 ? -7.582 2.364 8.444 1.00 97.00 93 ILE A CA 1
ATOM 727 C C . ILE A 1 93 ? -6.067 2.458 8.626 1.00 97.00 93 ILE A C 1
ATOM 729 O O . ILE A 1 93 ? -5.530 3.518 8.959 1.00 97.00 93 ILE A O 1
ATOM 733 N N . PHE A 1 94 ? -5.384 1.345 8.390 1.00 96.31 94 PHE A N 1
ATOM 734 C CA . PHE A 1 94 ? -3.934 1.227 8.435 1.00 96.31 94 PHE A CA 1
ATOM 735 C C . PHE A 1 94 ? -3.386 0.772 7.087 1.00 96.31 94 PHE A C 1
ATOM 737 O O . PHE A 1 94 ? -4.063 0.051 6.352 1.00 96.31 94 PHE A O 1
ATOM 744 N N . LEU A 1 95 ? -2.144 1.161 6.787 1.00 97.00 95 LEU A N 1
ATOM 745 C CA . LEU A 1 95 ? -1.436 0.755 5.574 1.00 97.00 95 LEU A CA 1
ATOM 746 C C . LEU A 1 95 ? -0.082 0.125 5.885 1.00 97.00 95 LEU A C 1
ATOM 748 O O . LEU A 1 95 ? 0.690 0.650 6.687 1.00 97.00 95 LEU A O 1
ATOM 752 N N . ILE A 1 96 ? 0.226 -0.963 5.182 1.00 95.94 96 ILE A N 1
ATOM 753 C CA . ILE A 1 96 ? 1.537 -1.615 5.180 1.00 95.94 96 ILE A CA 1
ATOM 754 C C . ILE A 1 96 ? 2.036 -1.668 3.732 1.00 95.94 96 ILE A C 1
ATOM 756 O O . ILE A 1 96 ? 1.549 -2.493 2.949 1.00 95.94 96 ILE A O 1
ATOM 760 N N . PRO A 1 97 ? 2.985 -0.805 3.332 1.00 95.31 97 PRO A N 1
ATOM 761 C CA . PRO A 1 97 ? 3.608 -0.907 2.026 1.00 95.31 97 PRO A CA 1
ATOM 762 C C . PRO A 1 97 ? 4.713 -1.965 2.016 1.00 95.31 97 PRO A C 1
ATOM 764 O O . PRO A 1 97 ? 5.469 -2.145 2.971 1.00 95.31 97 PRO A O 1
ATOM 767 N N . PHE A 1 98 ? 4.845 -2.616 0.869 1.00 92.44 98 PHE A N 1
ATOM 768 C CA . PHE A 1 98 ? 5.894 -3.566 0.539 1.00 92.44 98 PHE A CA 1
ATOM 769 C C . PHE A 1 98 ? 6.714 -3.025 -0.634 1.00 92.44 98 PHE A C 1
ATOM 771 O O . PHE A 1 98 ? 6.163 -2.511 -1.615 1.00 92.44 98 PHE A O 1
ATOM 778 N N . ALA A 1 99 ? 8.039 -3.174 -0.547 1.00 89.31 99 ALA A N 1
ATOM 779 C CA . ALA A 1 99 ? 8.986 -2.607 -1.508 1.00 89.31 99 ALA A CA 1
ATOM 780 C C . ALA A 1 99 ? 8.733 -1.098 -1.721 1.00 89.31 99 ALA A C 1
ATOM 782 O O . ALA A 1 99 ? 8.658 -0.341 -0.755 1.00 89.31 99 ALA A O 1
ATOM 783 N N . HIS A 1 100 ? 8.576 -0.656 -2.970 1.00 88.25 100 HIS A N 1
ATOM 784 C CA . HIS A 1 100 ? 8.330 0.747 -3.317 1.00 88.25 100 HIS A CA 1
ATOM 785 C C . HIS A 1 100 ? 6.850 1.164 -3.248 1.00 88.25 100 HIS A C 1
ATOM 787 O O . HIS A 1 100 ? 6.504 2.250 -3.701 1.00 88.25 100 HIS A O 1
ATOM 793 N N . GLY A 1 101 ? 5.972 0.345 -2.655 1.00 89.94 101 GLY A N 1
ATOM 794 C CA . GLY A 1 101 ? 4.530 0.626 -2.591 1.00 89.94 101 GLY A CA 1
ATOM 795 C C . GLY A 1 101 ? 4.180 1.931 -1.871 1.00 89.94 101 GLY A C 1
ATOM 796 O O . GLY A 1 101 ? 3.148 2.528 -2.153 1.00 89.94 101 GLY A O 1
ATOM 797 N N . TRP A 1 102 ? 5.065 2.429 -1.002 1.00 92.06 102 TRP A N 1
ATOM 798 C CA . TRP A 1 102 ? 4.893 3.714 -0.321 1.00 92.06 102 TRP A CA 1
ATOM 799 C C . TRP A 1 102 ? 4.755 4.901 -1.291 1.00 92.06 102 TRP A C 1
ATOM 801 O O . TRP A 1 102 ? 4.113 5.883 -0.947 1.00 92.06 102 TRP A O 1
ATOM 811 N N . GLN A 1 103 ? 5.291 4.806 -2.515 1.00 92.44 103 GLN A N 1
ATOM 812 C CA . GLN A 1 103 ? 5.190 5.861 -3.536 1.00 92.44 103 GLN A CA 1
ATOM 813 C C . GLN A 1 103 ? 3.772 6.028 -4.098 1.00 92.44 103 GLN A C 1
ATOM 815 O O . GLN A 1 103 ? 3.459 7.049 -4.708 1.00 92.44 103 GLN A O 1
ATOM 820 N N . TYR A 1 104 ? 2.922 5.016 -3.930 1.00 93.56 104 TYR A N 1
ATOM 821 C CA . TYR A 1 104 ? 1.545 5.035 -4.411 1.00 93.56 104 TYR A CA 1
ATOM 822 C C . TYR A 1 104 ? 0.554 5.548 -3.374 1.00 93.56 104 TYR A C 1
ATOM 824 O O . TYR A 1 104 ? -0.583 5.832 -3.735 1.00 93.56 104 TYR A O 1
ATOM 832 N N . ILE A 1 105 ? 0.972 5.699 -2.119 1.00 95.50 105 ILE A N 1
ATOM 833 C CA . ILE A 1 105 ? 0.133 6.230 -1.046 1.00 95.50 105 ILE A CA 1
ATOM 834 C C . ILE A 1 105 ? 0.064 7.754 -1.181 1.00 95.50 105 ILE A C 1
ATOM 836 O O . ILE A 1 105 ? 1.089 8.420 -1.335 1.00 95.50 105 ILE A O 1
ATOM 840 N N . ASP A 1 106 ? -1.141 8.317 -1.114 1.00 96.00 106 ASP A N 1
ATOM 841 C CA . ASP A 1 106 ? -1.314 9.761 -0.995 1.00 96.00 106 ASP A CA 1
ATOM 842 C C . ASP A 1 106 ? -0.972 10.193 0.438 1.00 96.00 106 ASP A C 1
ATOM 844 O O . ASP A 1 106 ? -1.743 10.001 1.381 1.00 96.00 106 ASP A O 1
ATOM 848 N N . ASN A 1 107 ? 0.204 10.801 0.607 1.00 93.25 107 ASN A N 1
ATOM 849 C CA . ASN A 1 107 ? 0.688 11.265 1.908 1.00 93.25 107 ASN A CA 1
ATOM 850 C C . ASN A 1 107 ? -0.248 12.286 2.575 1.00 93.25 107 ASN A C 1
ATOM 852 O O . ASN A 1 107 ? -0.221 12.420 3.797 1.00 93.25 107 ASN A O 1
ATOM 856 N N . THR A 1 108 ? -1.111 12.978 1.822 1.00 95.25 108 THR A N 1
ATOM 857 C CA . THR A 1 108 ? -2.096 13.901 2.405 1.00 95.25 108 THR A CA 1
ATOM 858 C C . THR A 1 108 ? -3.187 13.176 3.196 1.00 95.25 108 THR A C 1
ATOM 860 O O . THR A 1 108 ? -3.863 13.806 4.013 1.00 95.25 108 THR A O 1
ATOM 863 N N . LYS A 1 109 ? -3.331 11.860 3.002 1.00 96.00 109 LYS A N 1
ATOM 864 C CA . LYS A 1 109 ? -4.288 10.977 3.684 1.00 96.00 109 LYS A CA 1
ATOM 865 C C . LYS A 1 109 ? -3.715 10.310 4.927 1.00 96.00 109 LYS A C 1
ATOM 867 O O . LYS A 1 109 ? -4.451 9.638 5.641 1.00 96.00 109 LYS A O 1
ATOM 872 N N . ILE A 1 110 ? -2.425 10.477 5.195 1.00 95.75 110 ILE A N 1
ATOM 873 C CA . ILE A 1 110 ? -1.739 9.855 6.327 1.00 95.75 110 ILE A CA 1
ATOM 874 C C . ILE A 1 110 ? -1.727 10.810 7.522 1.00 95.75 110 ILE A C 1
ATOM 876 O O . ILE A 1 110 ? -1.540 12.018 7.369 1.00 95.75 110 ILE A O 1
ATOM 880 N N . GLU A 1 111 ? -1.939 10.271 8.720 1.00 95.94 111 GLU A N 1
ATOM 881 C CA . GLU A 1 111 ? -1.724 11.004 9.967 1.00 95.94 111 GLU A CA 1
ATOM 882 C C . GLU A 1 111 ? -0.227 11.249 10.166 1.00 95.94 111 GLU A C 1
ATOM 884 O O . GLU A 1 111 ? 0.571 10.308 10.211 1.00 95.94 111 GLU A O 1
ATOM 889 N N . MET A 1 112 ? 0.153 12.517 10.308 1.00 90.38 112 MET A N 1
ATOM 890 C CA . MET A 1 112 ? 1.521 12.876 10.679 1.00 90.38 112 MET A CA 1
ATOM 891 C C . MET A 1 112 ? 1.768 12.554 12.155 1.00 90.38 112 MET A C 1
ATOM 893 O O . MET A 1 112 ? 0.844 12.581 12.965 1.00 90.38 112 MET A O 1
ATOM 897 N N . ASP A 1 113 ? 3.019 12.233 12.489 1.00 87.12 113 ASP A N 1
ATOM 898 C CA . ASP A 1 113 ? 3.475 11.964 13.861 1.00 87.12 113 ASP A CA 1
ATOM 899 C C . ASP A 1 113 ? 2.708 10.847 14.591 1.00 87.12 113 ASP A C 1
ATOM 901 O O . ASP A 1 113 ? 2.636 10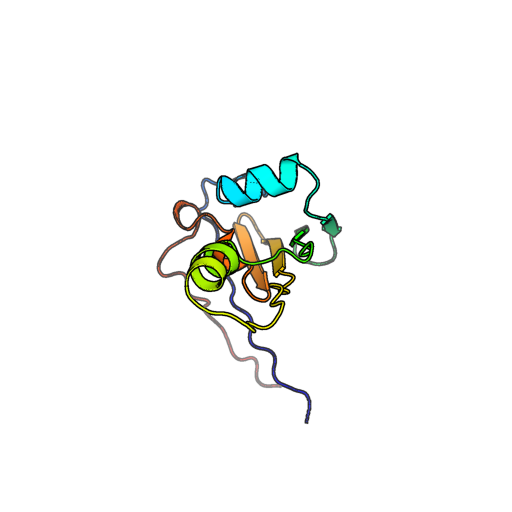.793 15.821 1.00 87.12 113 ASP A O 1
ATOM 905 N N . PHE A 1 114 ? 2.156 9.902 13.827 1.00 88.62 114 PHE A N 1
ATOM 906 C CA . PHE A 1 114 ? 1.566 8.694 14.381 1.00 88.62 114 PHE A CA 1
ATOM 907 C C . PHE A 1 114 ? 2.635 7.818 15.052 1.00 88.62 114 PHE A C 1
ATOM 909 O O . PHE A 1 114 ? 3.613 7.402 14.429 1.00 88.62 114 PHE A O 1
ATOM 916 N N . GLY A 1 115 ? 2.403 7.483 16.322 1.00 81.12 115 GLY A N 1
ATOM 917 C CA . GLY A 1 115 ? 3.214 6.548 17.092 1.00 81.12 115 GLY A CA 1
ATOM 918 C C . GLY A 1 115 ? 2.366 5.435 17.699 1.00 81.12 115 GLY A C 1
ATOM 919 O O . GLY A 1 115 ? 1.225 5.646 18.111 1.00 81.12 115 GLY A O 1
ATOM 920 N N . LEU A 1 116 ? 2.942 4.238 17.791 1.00 80.25 116 LEU A N 1
ATOM 921 C CA . LEU A 1 116 ? 2.338 3.123 18.513 1.00 80.25 116 LEU A CA 1
ATOM 922 C C . LEU A 1 116 ? 2.826 3.121 19.960 1.00 80.25 116 LEU A C 1
ATOM 924 O O . LEU A 1 116 ? 4.021 2.989 20.224 1.00 80.25 116 LEU A O 1
ATOM 928 N N . ARG A 1 117 ? 1.891 3.185 20.912 1.00 77.44 117 ARG A N 1
ATOM 929 C CA . ARG A 1 117 ? 2.198 2.845 22.302 1.00 77.44 117 ARG A CA 1
ATOM 930 C C . ARG A 1 117 ? 2.239 1.326 22.423 1.00 77.44 117 ARG A C 1
ATOM 932 O O . ARG A 1 117 ? 1.201 0.676 22.491 1.00 77.44 117 ARG A O 1
ATOM 939 N N . VAL A 1 118 ? 3.443 0.772 22.426 1.00 74.75 118 VAL A N 1
ATOM 940 C CA . VAL A 1 118 ? 3.665 -0.664 22.604 1.00 74.75 118 VAL A CA 1
ATOM 941 C C . VAL A 1 118 ? 3.926 -0.981 24.073 1.00 74.75 118 VAL A C 1
ATOM 943 O O . VAL A 1 118 ? 4.684 -0.284 24.744 1.00 74.75 118 VAL A O 1
ATOM 946 N N . VAL A 1 119 ? 3.295 -2.041 24.572 1.00 76.38 119 VAL A N 1
ATOM 947 C CA . VAL A 1 119 ? 3.702 -2.703 25.814 1.00 76.38 119 VAL A CA 1
ATOM 948 C C . VAL A 1 119 ? 4.428 -3.969 25.393 1.00 76.38 119 VAL A C 1
ATOM 950 O O . VAL A 1 119 ? 3.866 -4.791 24.669 1.00 76.38 119 VAL A O 1
ATOM 953 N N . ILE A 1 120 ? 5.686 -4.110 25.804 1.00 72.31 120 ILE A N 1
ATOM 954 C CA . ILE A 1 120 ? 6.418 -5.361 25.624 1.00 72.31 120 ILE A CA 1
ATOM 955 C C . ILE A 1 120 ? 5.824 -6.338 26.636 1.00 72.31 120 ILE A C 1
ATOM 957 O O . ILE A 1 120 ? 6.054 -6.208 27.834 1.00 72.31 120 ILE A O 1
ATOM 961 N N . ALA A 1 121 ? 5.009 -7.277 26.161 1.00 60.62 121 ALA A N 1
ATOM 962 C CA . ALA A 1 121 ? 4.656 -8.434 26.963 1.00 60.62 121 ALA A CA 1
ATOM 963 C C . ALA A 1 121 ? 5.876 -9.363 26.959 1.00 60.62 121 ALA A C 1
ATOM 965 O O . ALA A 1 121 ? 6.161 -9.996 25.940 1.00 60.62 121 ALA A O 1
ATOM 966 N N . GLU A 1 122 ? 6.637 -9.381 28.054 1.00 58.16 122 GLU A N 1
ATOM 967 C CA . GLU A 1 122 ? 7.650 -10.416 28.264 1.00 58.16 122 GLU A CA 1
ATOM 968 C C . GLU A 1 122 ? 6.958 -11.787 28.228 1.00 58.16 122 GLU A C 1
ATOM 970 O O . GLU A 1 122 ? 5.892 -11.978 28.820 1.00 58.16 122 GLU A O 1
ATOM 975 N N . ARG A 1 123 ? 7.536 -12.706 27.453 1.00 53.00 123 ARG A N 1
ATOM 976 C CA . ARG A 1 123 ? 7.152 -14.116 27.407 1.00 53.00 123 ARG A CA 1
ATOM 977 C C . ARG A 1 123 ? 8.144 -14.926 28.214 1.00 53.00 123 ARG A C 1
ATOM 979 O O . ARG A 1 123 ? 9.353 -14.657 28.044 1.00 53.00 123 ARG A O 1
#